Protein AF-A0A4U9XME6-F1 (afdb_monomer)

Organism: NCBI:txid361101

Solvent-accessible surface area (backbone atoms only — not comparable to full-atom values): 7285 Å² total; per-residue (Å²): 140,58,74,45,78,46,45,50,71,63,50,60,75,78,46,53,74,68,56,50,51,52,58,42,57,66,44,76,58,77,78,88,84,62,99,66,80,40,69,71,34,50,37,50,56,73,39,44,68,61,28,41,77,65,68,54,26,52,41,35,41,30,24,32,67,85,79,65,43,65,77,47,69,53,71,52,58,87,71,81,82,84,74,55,68,67,66,55,66,74,46,51,73,69,55,50,56,57,50,56,73,82,38,84,85,80,92,73,73,91,78,92,75,91,132

Nearest PDB structures (foldseek):
  7ak9-assembly1_B  TM=7.201E-01  e=6.207E-03  Salmonella enterica subsp. enterica serovar Typhimurium
  7ak9-assembly1_A  TM=7.191E-01  e=1.569E-02  Salmonella enterica subsp. enterica serovar Typhimurium
  7ak8-assembly1_B  TM=6.734E-01  e=1.677E-02  Salmonella enterica subsp. enterica serovar Typhimurium
  3igr-assembly1_A  TM=3.468E-01  e=3.713E-02  Aliivibrio fischeri ES114
  3juw-assembly2_C-2  TM=4.960E-01  e=1.164E+00  Bordetella pertussis

pLDDT: mean 85.61, std 16.53, range [28.89, 98.44]

Sequence (115 aa):
MNYRTISLDEIMKYLEKEEIQQLLKSFKGFNDGTSTPHDVEVFLHQKAVEFERSAIASTYLVFSTDSRELVGFFSLANRPLYFSKQNYQTLTKSQRKKISRSGRTLKGSGSFFNE

Mean predicted aligned error: 8.46 Å

Foldseek 3Di:
DDKDKDWLVRVPVPDDPVVLLVQLQQDADDDPPDPDGDVQSVCSNPPQVVCCVVLQWIKMFMADPVVRHGHDIDIGGPDADDDDPVRLVVDDPVRVVVNVVRHPDDPDDDDDDDD

Secondary structure (DSSP, 8-state):
--EEEEEHHHHHTTS-HHHHHHHHHH------SSSSPPHHHHHHHHTHHHHHHTTS-EEEEEEETTT--EEEEEEE--------HHHHHHS-HHHHHHHHHHS---SSSS-----

Radius of gyration: 19.48 Å; Cα contacts (8 Å, |Δi|>4): 112; chains: 1; bounding box: 45×30×52 Å

Structure (mmCIF, N/CA/C/O backbone):
data_AF-A0A4U9XME6-F1
#
_entry.id   AF-A0A4U9XME6-F1
#
loop_
_atom_site.group_PDB
_atom_site.id
_atom_site.type_symbol
_atom_site.label_atom_id
_atom_site.label_alt_id
_atom_site.label_comp_id
_atom_site.label_asym_id
_atom_site.label_entity_id
_atom_site.label_seq_id
_atom_site.pdbx_PDB_ins_code
_atom_site.Cartn_x
_atom_site.Cartn_y
_atom_site.Cartn_z
_atom_site.occupancy
_atom_site.B_iso_or_equiv
_atom_site.auth_seq_id
_atom_site.auth_comp_id
_atom_site.auth_asym_id
_atom_site.auth_atom_id
_atom_site.pdbx_PDB_model_num
ATOM 1 N N . MET A 1 1 ? 0.952 -15.170 16.243 1.00 72.25 1 MET A N 1
ATOM 2 C CA . MET A 1 1 ? 0.348 -13.942 15.697 1.00 72.25 1 MET A CA 1
ATOM 3 C C . MET A 1 1 ? -0.160 -14.268 14.316 1.00 72.25 1 MET A C 1
ATOM 5 O O . MET A 1 1 ? 0.641 -14.626 13.458 1.00 72.25 1 MET A O 1
ATOM 9 N N . ASN A 1 2 ? -1.477 -14.243 14.153 1.00 92.50 2 ASN A N 1
ATOM 10 C CA . ASN A 1 2 ? -2.129 -14.519 12.883 1.00 92.50 2 ASN A CA 1
ATOM 11 C C . ASN A 1 2 ? -2.534 -13.194 12.232 1.00 92.50 2 ASN A C 1
ATOM 13 O O . ASN A 1 2 ? -2.952 -12.251 12.906 1.00 92.50 2 ASN A O 1
ATOM 17 N N . TYR A 1 3 ? -2.382 -13.127 10.914 1.00 96.25 3 TYR A N 1
ATOM 18 C CA . TYR A 1 3 ? -2.656 -11.924 10.141 1.00 96.25 3 TYR A CA 1
ATOM 19 C C . TYR A 1 3 ? -3.627 -12.237 9.013 1.00 96.25 3 TYR A C 1
ATOM 21 O O . TYR A 1 3 ? -3.560 -13.303 8.400 1.00 96.25 3 TYR A O 1
ATOM 29 N N . ARG A 1 4 ? -4.513 -11.285 8.726 1.00 96.94 4 ARG A N 1
ATOM 30 C CA . ARG A 1 4 ? -5.420 -11.326 7.584 1.00 96.94 4 ARG A CA 1
ATOM 31 C C . ARG A 1 4 ? -5.141 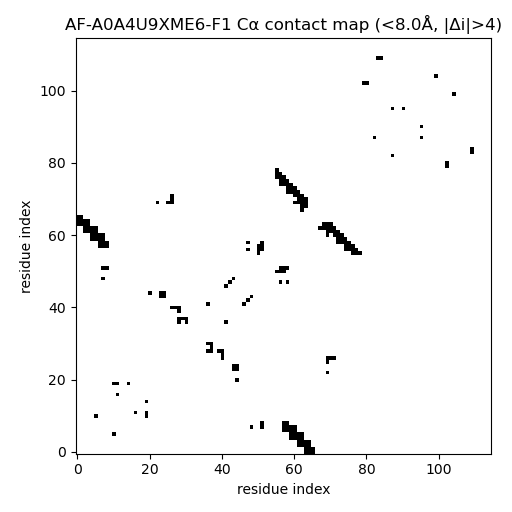-10.142 6.675 1.00 96.94 4 ARG A C 1
ATOM 33 O O . ARG A 1 4 ? -5.120 -9.002 7.126 1.00 96.94 4 ARG A O 1
ATOM 40 N N . THR A 1 5 ? -4.975 -10.418 5.391 1.00 97.94 5 THR A N 1
ATOM 41 C CA . THR A 1 5 ? -4.818 -9.389 4.365 1.00 97.94 5 THR A CA 1
ATOM 42 C C . THR A 1 5 ? -6.140 -9.174 3.641 1.00 97.94 5 THR A C 1
ATOM 44 O O . THR A 1 5 ? -6.813 -10.144 3.299 1.00 97.94 5 THR A O 1
ATOM 47 N N . ILE A 1 6 ? -6.510 -7.914 3.422 1.00 97.62 6 ILE A N 1
ATOM 48 C CA . ILE A 1 6 ? -7.720 -7.507 2.696 1.00 97.62 6 ILE A CA 1
ATOM 49 C C . ILE A 1 6 ? -7.318 -6.402 1.715 1.00 97.62 6 ILE A C 1
ATOM 51 O O . ILE A 1 6 ? -6.537 -5.521 2.077 1.00 97.62 6 ILE A O 1
ATOM 55 N N . SER A 1 7 ? -7.796 -6.447 0.469 1.00 97.75 7 SER A N 1
ATOM 56 C CA . SER A 1 7 ? -7.521 -5.363 -0.481 1.00 97.75 7 SER A CA 1
ATOM 57 C C . SER A 1 7 ? -8.313 -4.107 -0.115 1.00 97.75 7 SER A C 1
ATOM 59 O O . SER A 1 7 ? -9.428 -4.180 0.404 1.00 97.75 7 SER A O 1
ATOM 61 N N . LEU A 1 8 ? -7.749 -2.935 -0.403 1.00 97.94 8 LEU A N 1
ATOM 62 C CA . LEU A 1 8 ? -8.446 -1.669 -0.203 1.00 97.94 8 LEU A CA 1
ATOM 63 C C . LEU A 1 8 ? -9.701 -1.591 -1.086 1.00 97.94 8 LEU A C 1
ATOM 65 O O . LEU A 1 8 ? -10.728 -1.109 -0.621 1.00 97.94 8 LEU A O 1
ATOM 69 N N . ASP A 1 9 ? -9.651 -2.147 -2.300 1.00 97.00 9 ASP A N 1
ATOM 70 C CA . ASP A 1 9 ? -10.820 -2.288 -3.179 1.00 97.00 9 ASP A CA 1
ATOM 71 C C . ASP A 1 9 ? -11.966 -3.081 -2.524 1.00 97.00 9 ASP A C 1
ATOM 73 O O . ASP A 1 9 ? -13.126 -2.693 -2.631 1.00 97.00 9 ASP A O 1
ATOM 77 N N . GLU A 1 10 ? -11.669 -4.171 -1.806 1.00 97.06 10 GLU A N 1
ATOM 78 C CA . GLU A 1 10 ? -12.696 -4.934 -1.089 1.00 97.06 10 GLU A CA 1
ATOM 79 C C . GLU A 1 10 ? -13.310 -4.107 0.044 1.00 97.06 10 GLU A C 1
ATOM 81 O O . GLU A 1 10 ? -14.529 -4.046 0.165 1.00 97.06 10 GLU A O 1
ATOM 86 N N . ILE A 1 11 ? -12.487 -3.404 0.824 1.00 96.75 11 ILE A N 1
ATOM 87 C CA . ILE A 1 11 ? -12.953 -2.533 1.914 1.00 96.75 11 ILE A CA 1
ATOM 88 C C . ILE A 1 11 ? -13.849 -1.411 1.378 1.00 96.75 11 ILE A C 1
ATOM 90 O O . ILE A 1 11 ? -14.892 -1.116 1.959 1.00 96.75 11 ILE A O 1
ATOM 94 N N . MET A 1 12 ? -13.479 -0.826 0.239 1.00 96.12 12 MET A N 1
ATOM 95 C CA . MET A 1 12 ? -14.225 0.252 -0.411 1.00 96.12 12 MET A CA 1
ATOM 96 C C . MET A 1 12 ? -15.617 -0.154 -0.911 1.00 96.12 12 MET A C 1
ATOM 98 O O . MET A 1 12 ? -16.421 0.725 -1.207 1.00 96.12 12 MET A O 1
ATOM 102 N N . LYS A 1 13 ? -15.915 -1.455 -1.015 1.00 96.62 13 LYS A N 1
ATOM 103 C CA . LYS A 1 13 ? -17.254 -1.952 -1.382 1.00 96.62 13 LYS A CA 1
ATOM 104 C C . LYS A 1 13 ? -18.224 -1.977 -0.205 1.00 96.62 13 LYS A C 1
ATOM 106 O O . LYS A 1 13 ? -19.427 -2.034 -0.437 1.00 96.62 13 LYS A O 1
ATOM 111 N N . TYR A 1 14 ? -17.711 -1.977 1.026 1.00 95.88 14 TYR A N 1
ATOM 112 C CA . TYR A 1 14 ? -18.513 -2.171 2.237 1.00 95.88 14 TYR A CA 1
ATOM 113 C C . TYR A 1 14 ? -18.507 -0.974 3.189 1.00 95.88 14 TYR A C 1
ATOM 115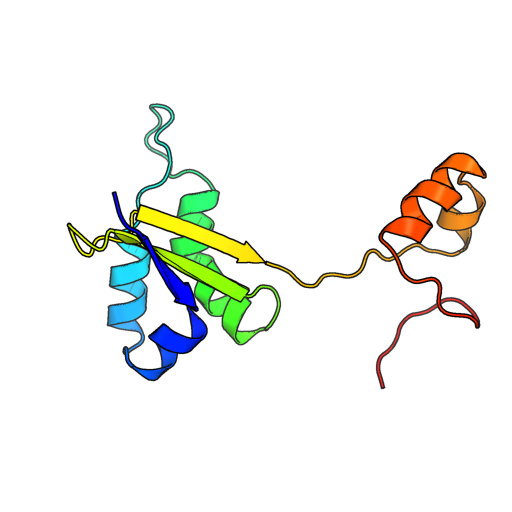 O O . TYR A 1 14 ? -19.382 -0.911 4.047 1.00 95.88 14 TYR A O 1
ATOM 123 N N . LEU A 1 15 ? -17.534 -0.067 3.069 1.00 96.06 15 LEU A N 1
ATOM 124 C CA . LEU A 1 15 ? -17.395 1.105 3.935 1.00 96.06 15 LEU A CA 1
ATOM 125 C C . LEU A 1 15 ? -17.603 2.409 3.167 1.00 96.06 15 LEU A C 1
ATOM 127 O O . LEU A 1 15 ? -17.195 2.536 2.009 1.00 96.06 15 LEU A O 1
ATOM 131 N N . GLU A 1 16 ? -18.150 3.405 3.857 1.00 95.31 16 GLU A N 1
ATOM 132 C CA . GLU A 1 16 ? -18.268 4.763 3.338 1.00 95.31 16 GLU A CA 1
ATOM 133 C C . GLU A 1 16 ? -16.929 5.512 3.394 1.00 95.31 16 GLU A C 1
ATOM 135 O O . GLU A 1 16 ? -15.970 5.134 4.077 1.00 95.31 16 GLU A O 1
ATOM 140 N N . LYS A 1 17 ? -16.845 6.623 2.656 1.00 93.56 17 LYS A N 1
ATOM 141 C CA . LYS A 1 17 ? -15.605 7.398 2.493 1.00 93.56 17 LYS A CA 1
ATOM 142 C C . LYS A 1 17 ? -14.992 7.822 3.831 1.00 93.56 17 LYS A C 1
ATOM 144 O O . LYS A 1 17 ? -13.772 7.744 3.997 1.00 93.56 17 LYS A O 1
ATOM 149 N N . GLU A 1 18 ? -15.811 8.294 4.762 1.00 96.12 18 GLU A N 1
ATOM 150 C CA . GLU A 1 18 ? -15.379 8.767 6.076 1.00 96.12 18 GLU A CA 1
ATOM 151 C C . GLU A 1 18 ? -14.811 7.623 6.927 1.00 96.12 18 GLU A C 1
ATOM 153 O O . GLU A 1 18 ? -13.767 7.796 7.557 1.00 96.12 18 GLU A O 1
ATOM 158 N N . GLU A 1 19 ? -15.436 6.445 6.886 1.00 97.06 19 GLU A N 1
ATOM 159 C CA . GLU A 1 19 ? -14.991 5.247 7.610 1.00 97.06 19 GLU A CA 1
ATOM 160 C C . GLU A 1 19 ? -13.661 4.728 7.059 1.00 97.06 19 GLU A C 1
ATOM 162 O O . GLU A 1 19 ? -12.736 4.446 7.821 1.00 97.06 19 GLU A O 1
ATOM 167 N N . ILE A 1 20 ? -13.516 4.689 5.729 1.00 97.25 20 ILE A N 1
ATOM 168 C CA . ILE A 1 20 ? -12.251 4.331 5.072 1.00 97.25 20 ILE A CA 1
ATOM 169 C C . ILE A 1 20 ? -11.148 5.295 5.511 1.00 97.25 20 ILE A C 1
ATOM 171 O O . ILE A 1 20 ? -10.044 4.875 5.845 1.00 97.25 20 ILE A O 1
ATOM 175 N N . GLN A 1 21 ? -11.428 6.597 5.534 1.00 97.19 21 GLN A N 1
ATOM 176 C CA . GLN A 1 21 ? -10.446 7.597 5.949 1.00 97.19 21 GLN A CA 1
ATOM 177 C C . GLN A 1 21 ? -10.035 7.445 7.415 1.00 97.19 21 GLN A C 1
ATOM 179 O O . GLN A 1 21 ? -8.853 7.584 7.730 1.00 97.19 21 GLN A O 1
ATOM 184 N N . GLN A 1 22 ? -10.977 7.145 8.308 1.00 97.19 22 GLN A N 1
ATOM 185 C CA . GLN A 1 22 ? -10.671 6.865 9.711 1.00 97.19 22 GLN A CA 1
ATOM 186 C C . GLN A 1 22 ? -9.820 5.601 9.859 1.00 97.19 22 GLN A C 1
ATOM 188 O O . GLN A 1 22 ? -8.809 5.634 10.559 1.00 97.19 22 GLN A O 1
ATOM 193 N N . LEU A 1 23 ? -10.174 4.531 9.144 1.00 97.62 23 LEU A N 1
ATOM 194 C CA . LEU A 1 23 ? -9.419 3.282 9.119 1.00 97.62 23 LEU A CA 1
ATOM 195 C C . LEU A 1 23 ? -7.980 3.494 8.633 1.00 97.62 23 LEU A C 1
ATOM 197 O O . LEU A 1 23 ? -7.036 3.062 9.282 1.00 97.62 23 LEU A O 1
ATOM 201 N N . LEU A 1 24 ? -7.782 4.188 7.512 1.00 97.69 24 LEU A N 1
ATOM 202 C CA . LEU A 1 24 ? -6.435 4.426 6.985 1.00 97.69 24 LEU A CA 1
ATOM 203 C C . LEU A 1 24 ? -5.600 5.295 7.934 1.00 97.69 24 LEU A C 1
ATOM 205 O O . LEU A 1 24 ? -4.410 5.039 8.104 1.00 97.69 24 LEU A O 1
ATOM 209 N N . LYS A 1 25 ? -6.221 6.278 8.601 1.00 96.69 25 LYS A N 1
ATOM 210 C CA . LYS A 1 25 ? -5.562 7.138 9.599 1.00 96.69 25 LYS A CA 1
ATOM 211 C C . LYS A 1 25 ? -5.232 6.432 10.914 1.00 96.69 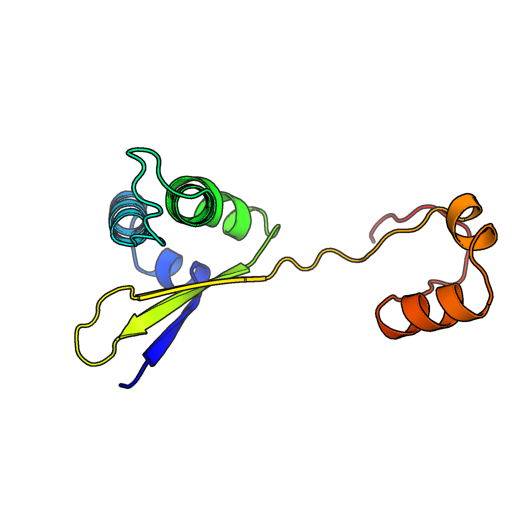25 LYS A C 1
ATOM 213 O O . LYS A 1 25 ? -4.412 6.956 11.674 1.00 96.69 25 LYS A O 1
ATOM 218 N N . SER A 1 26 ? -5.839 5.273 11.189 1.00 96.00 26 SER A N 1
ATOM 219 C CA . SER A 1 26 ? -5.524 4.472 12.377 1.00 96.00 26 SER A CA 1
ATOM 220 C C . SER A 1 26 ? -4.146 3.819 12.279 1.00 96.00 26 SER A C 1
ATOM 222 O O . SER A 1 26 ? -3.549 3.498 13.303 1.00 96.00 26 SER A O 1
ATOM 224 N N . PHE A 1 27 ? -3.625 3.630 11.064 1.00 95.56 27 PHE A N 1
ATOM 225 C CA . PHE A 1 27 ? -2.273 3.132 10.864 1.00 95.56 27 PHE A CA 1
ATOM 226 C C . PHE A 1 27 ? -1.242 4.174 11.295 1.00 95.56 27 PHE A C 1
ATOM 228 O O . PHE A 1 27 ? -1.291 5.328 10.851 1.00 95.56 27 PHE A O 1
ATOM 235 N N . LYS A 1 28 ? -0.279 3.726 12.103 1.00 91.94 28 LYS A N 1
ATOM 236 C CA . LYS A 1 28 ? 0.911 4.482 12.490 1.00 91.94 28 LYS A CA 1
ATOM 237 C C . LYS A 1 28 ? 2.156 3.793 11.967 1.00 91.94 28 LYS A C 1
ATOM 239 O O . LYS A 1 28 ? 2.373 2.609 12.215 1.00 91.94 28 LYS A O 1
ATOM 244 N N . GLY A 1 29 ? 2.933 4.547 11.197 1.00 86.31 29 GLY A N 1
ATOM 245 C CA . GLY A 1 29 ? 4.190 4.087 10.640 1.00 86.31 29 GLY A CA 1
ATOM 246 C C . GLY A 1 29 ? 5.296 4.036 11.689 1.00 86.31 29 GLY A C 1
ATOM 247 O O . GLY A 1 29 ? 5.092 4.262 12.882 1.00 86.31 29 GLY A O 1
ATOM 248 N N . PHE A 1 30 ? 6.504 3.752 11.214 1.00 85.38 30 PHE A N 1
ATOM 249 C CA . PHE A 1 30 ? 7.701 3.875 12.032 1.00 85.38 30 PHE A CA 1
ATOM 250 C C . PHE A 1 30 ? 7.883 5.331 12.487 1.00 85.38 30 PHE A C 1
ATOM 252 O O . PHE A 1 30 ? 7.819 6.246 11.666 1.00 85.38 30 PHE A O 1
ATOM 259 N N . ASN A 1 31 ? 8.120 5.525 13.784 1.00 81.50 31 ASN A N 1
ATOM 260 C CA . ASN A 1 31 ? 8.461 6.819 14.362 1.00 81.50 31 ASN A CA 1
ATOM 261 C C . ASN A 1 31 ? 9.984 6.888 14.540 1.00 81.50 31 ASN A C 1
ATOM 263 O O . ASN A 1 31 ? 10.559 6.090 15.278 1.00 81.50 31 ASN A O 1
ATOM 267 N N . ASP A 1 32 ? 10.624 7.832 13.856 1.00 81.75 32 ASP A N 1
ATOM 268 C CA . ASP A 1 32 ? 12.071 8.076 13.892 1.00 81.75 32 ASP A CA 1
ATOM 269 C C . ASP A 1 32 ? 12.495 9.073 14.990 1.00 81.75 32 ASP A C 1
ATOM 271 O O . ASP A 1 32 ? 13.649 9.494 15.046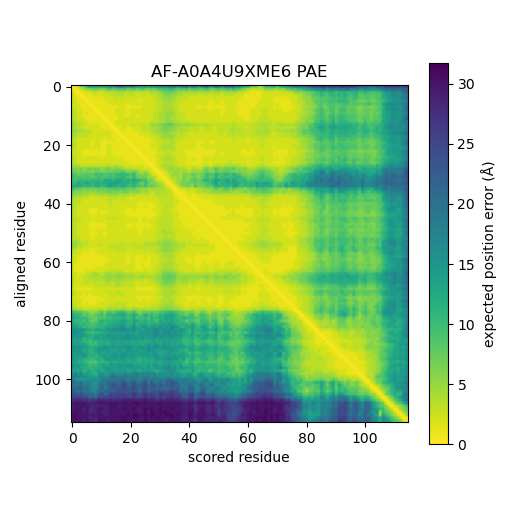 1.00 81.75 32 ASP A O 1
ATOM 275 N N . GLY A 1 33 ? 11.572 9.439 15.883 1.00 82.06 33 GLY A N 1
ATOM 276 C CA . GLY A 1 33 ? 11.762 10.444 16.925 1.00 82.06 33 GLY A CA 1
ATOM 277 C C . GLY A 1 33 ? 11.403 11.864 16.484 1.00 82.06 33 GLY A C 1
ATOM 278 O O . GLY A 1 33 ? 11.563 12.794 17.275 1.00 82.06 33 GLY A O 1
ATOM 279 N N . THR A 1 34 ? 10.915 12.056 15.255 1.00 79.38 34 THR A N 1
ATOM 280 C CA . THR A 1 34 ? 10.447 13.358 14.765 1.00 79.38 34 THR A CA 1
ATOM 281 C C . THR A 1 34 ? 8.937 13.535 14.953 1.00 79.38 34 THR A C 1
ATOM 283 O O . THR A 1 34 ? 8.171 12.579 15.066 1.00 79.38 34 THR A O 1
ATOM 286 N N . SER A 1 35 ? 8.476 14.789 14.965 1.00 81.25 35 SER A N 1
ATOM 287 C CA . SER A 1 35 ? 7.039 15.115 14.985 1.00 81.25 35 SER A CA 1
ATOM 288 C C . SER A 1 35 ? 6.370 14.980 13.608 1.00 81.25 35 SER A C 1
ATOM 290 O O . SER A 1 35 ? 5.186 15.287 13.468 1.00 81.25 35 SER A O 1
ATOM 292 N N . THR A 1 36 ? 7.118 14.579 12.579 1.00 86.44 36 THR A N 1
ATOM 293 C CA . THR A 1 36 ? 6.646 14.480 11.196 1.00 86.44 36 THR A CA 1
ATOM 294 C C . THR A 1 36 ? 6.339 13.028 10.836 1.00 86.44 36 THR A C 1
ATOM 296 O O . THR A 1 36 ? 7.214 12.180 10.989 1.00 86.44 36 THR A O 1
ATOM 299 N N . PRO A 1 37 ? 5.128 12.711 10.337 1.00 87.50 37 PRO A N 1
ATOM 300 C CA . PRO A 1 37 ? 4.818 11.358 9.889 1.00 87.50 37 PRO A CA 1
ATOM 301 C C . PRO A 1 37 ? 5.735 10.921 8.745 1.00 87.50 37 PRO A C 1
ATOM 303 O O . PRO A 1 37 ? 5.986 11.691 7.819 1.00 87.50 37 PRO A O 1
ATOM 306 N N . HIS A 1 38 ? 6.182 9.667 8.779 1.00 92.38 38 HIS A N 1
ATOM 307 C CA . HIS A 1 38 ? 6.977 9.078 7.704 1.00 92.38 38 HIS A CA 1
ATOM 308 C C . HIS A 1 38 ? 6.176 9.030 6.388 1.00 92.38 38 HIS A C 1
ATOM 310 O O . HIS A 1 38 ? 4.973 8.761 6.406 1.00 92.38 38 HIS A O 1
ATOM 316 N N . ASP A 1 39 ? 6.835 9.187 5.235 1.00 93.00 39 ASP A N 1
ATOM 317 C CA . ASP A 1 39 ? 6.184 9.232 3.909 1.00 93.00 39 ASP A CA 1
ATOM 318 C C . ASP A 1 39 ? 5.270 8.028 3.623 1.00 93.00 39 ASP A C 1
ATOM 320 O O . ASP A 1 39 ? 4.266 8.137 2.923 1.00 93.00 39 ASP A O 1
ATOM 324 N N . VAL A 1 40 ? 5.594 6.870 4.198 1.00 94.00 40 VAL A N 1
ATOM 325 C CA . VAL A 1 40 ? 4.786 5.641 4.118 1.00 94.00 40 VAL A CA 1
ATOM 326 C 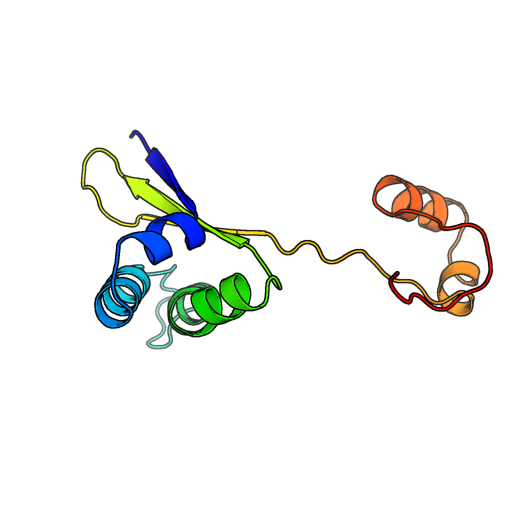C . VAL A 1 40 ? 3.437 5.798 4.839 1.00 94.00 40 VAL A C 1
ATOM 328 O O . VAL A 1 40 ? 2.414 5.364 4.313 1.00 94.00 40 VAL A O 1
ATOM 331 N N . GLU A 1 41 ? 3.408 6.445 6.008 1.00 95.62 41 GLU A N 1
ATOM 332 C CA . GLU A 1 41 ? 2.161 6.783 6.711 1.00 95.62 41 GLU A CA 1
ATOM 333 C C . GLU A 1 41 ? 1.364 7.815 5.904 1.00 95.62 41 GLU A C 1
ATOM 335 O O . GLU A 1 41 ? 0.178 7.614 5.634 1.00 95.62 41 GLU A O 1
ATOM 340 N N . VAL A 1 42 ? 2.039 8.868 5.428 1.00 96.00 42 VAL A N 1
ATOM 341 C CA . VAL A 1 42 ? 1.427 9.919 4.598 1.00 96.00 42 VAL A CA 1
ATOM 342 C C . VAL A 1 42 ? 0.797 9.330 3.333 1.00 96.00 42 VAL A C 1
ATOM 344 O O . VAL A 1 42 ? -0.334 9.679 2.986 1.00 96.00 42 VAL A O 1
ATOM 347 N N . PHE A 1 43 ? 1.485 8.398 2.666 1.00 97.31 43 PHE A N 1
ATOM 348 C CA . PHE A 1 43 ? 0.970 7.692 1.495 1.00 97.31 43 PHE A CA 1
ATOM 349 C C . PHE A 1 43 ? -0.343 6.973 1.806 1.00 97.31 43 PHE A C 1
ATOM 351 O O . PHE A 1 43 ? -1.327 7.158 1.084 1.00 97.31 43 PHE A O 1
ATOM 358 N N . LEU A 1 44 ? -0.382 6.177 2.878 1.00 97.88 44 LEU A N 1
ATOM 359 C CA . LEU A 1 44 ? -1.583 5.424 3.221 1.00 97.88 44 LEU A CA 1
ATOM 360 C C . LEU A 1 44 ? -2.750 6.360 3.558 1.00 97.88 44 LEU A C 1
ATOM 362 O O . LEU A 1 44 ? -3.867 6.141 3.096 1.00 97.88 44 LEU A O 1
ATOM 366 N N . HIS A 1 45 ? -2.484 7.425 4.318 1.00 97.31 45 HIS A N 1
ATOM 367 C CA . H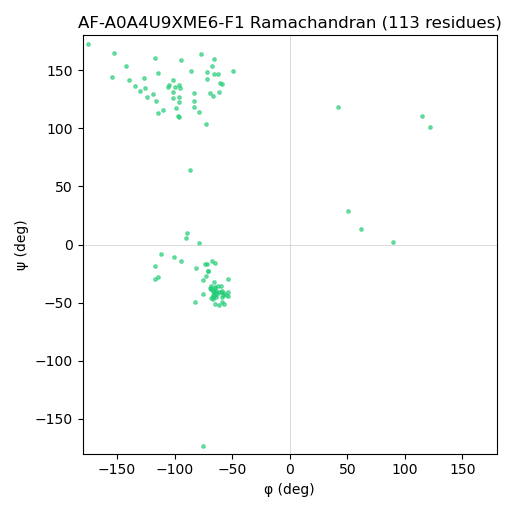IS A 1 45 ? -3.511 8.367 4.768 1.00 97.31 45 HIS A CA 1
ATOM 368 C C . HIS A 1 45 ? -4.091 9.205 3.628 1.00 97.31 45 HIS A C 1
ATOM 370 O O . HIS A 1 45 ? -5.279 9.516 3.641 1.00 97.31 45 HIS A O 1
ATOM 376 N N . GLN A 1 46 ? -3.260 9.604 2.662 1.00 96.75 46 GLN A N 1
ATOM 377 C CA . GLN A 1 46 ? -3.628 10.640 1.691 1.00 96.75 46 GLN A CA 1
ATOM 378 C C . GLN A 1 46 ? -3.738 10.142 0.249 1.00 96.75 46 GLN A C 1
ATOM 380 O O . GLN A 1 46 ? -4.469 10.744 -0.535 1.00 96.75 46 GLN A O 1
ATOM 385 N N . LYS A 1 47 ? -3.003 9.091 -0.133 1.00 97.50 47 LYS A N 1
ATOM 386 C CA . LYS A 1 47 ? -2.813 8.698 -1.541 1.00 97.50 47 LYS A CA 1
ATOM 387 C C . LYS A 1 47 ? -3.367 7.327 -1.892 1.00 97.50 47 LYS A C 1
ATOM 389 O O . LYS A 1 47 ? -3.801 7.147 -3.026 1.00 97.50 47 LYS A O 1
ATOM 394 N N . ALA A 1 48 ? -3.410 6.387 -0.949 1.00 97.62 48 ALA A N 1
ATOM 395 C CA . ALA A 1 48 ? -3.793 5.002 -1.233 1.00 97.62 48 ALA A CA 1
ATOM 396 C C . ALA A 1 48 ? -5.154 4.868 -1.945 1.00 97.62 48 ALA A C 1
ATOM 398 O O . ALA A 1 48 ? -5.253 4.151 -2.936 1.00 97.62 48 ALA A O 1
ATOM 399 N N . VAL A 1 49 ? -6.178 5.611 -1.507 1.00 97.38 49 VAL A N 1
ATOM 400 C CA . VAL A 1 49 ? -7.519 5.573 -2.129 1.00 97.38 49 VAL A CA 1
ATOM 401 C C . VAL A 1 49 ? -7.501 6.107 -3.563 1.00 97.38 49 VAL A C 1
ATOM 403 O O . VAL A 1 49 ? -8.128 5.533 -4.450 1.00 97.38 49 VAL A O 1
ATOM 406 N N . GLU A 1 50 ? -6.794 7.211 -3.808 1.00 96.69 50 GLU A N 1
ATOM 407 C CA . GLU A 1 50 ? -6.667 7.796 -5.148 1.00 96.69 50 GLU A CA 1
ATOM 408 C C . GLU A 1 50 ? -5.914 6.849 -6.091 1.00 96.69 50 GLU A C 1
ATOM 410 O O . GLU A 1 50 ? -6.304 6.678 -7.248 1.00 96.69 50 GLU A O 1
ATOM 415 N N . PHE A 1 51 ? -4.863 6.202 -5.583 1.00 96.50 51 PHE A N 1
ATOM 416 C CA . PHE A 1 51 ? -4.035 5.273 -6.346 1.00 96.50 51 PHE A CA 1
ATOM 417 C C . PHE A 1 51 ? -4.790 3.990 -6.699 1.00 96.50 51 PHE A C 1
ATOM 419 O O . PHE A 1 51 ? -4.647 3.528 -7.831 1.00 96.50 51 PHE A O 1
ATOM 426 N N . GLU A 1 52 ? -5.620 3.475 -5.785 1.00 96.12 52 GLU A N 1
ATOM 427 C CA . GLU A 1 52 ? -6.493 2.323 -6.041 1.00 96.12 52 GLU A CA 1
ATOM 428 C C . GLU A 1 52 ? -7.536 2.667 -7.112 1.00 96.12 52 GLU A C 1
ATOM 430 O O . GLU A 1 52 ? -7.632 1.992 -8.134 1.00 96.12 52 GLU A O 1
ATOM 435 N N . ARG A 1 53 ? -8.253 3.791 -6.944 1.00 94.88 53 ARG A N 1
ATOM 436 C CA . ARG A 1 53 ? -9.277 4.253 -7.903 1.00 94.88 53 ARG A CA 1
ATOM 437 C C . ARG A 1 53 ? -8.720 4.509 -9.297 1.00 94.88 53 ARG A C 1
ATOM 439 O O . ARG A 1 53 ? -9.409 4.281 -10.285 1.00 94.88 53 ARG A O 1
ATOM 446 N N . SER A 1 54 ? -7.489 5.004 -9.371 1.00 94.69 54 SER A N 1
ATOM 447 C CA . SER A 1 54 ? -6.825 5.333 -10.635 1.00 94.69 54 SER A CA 1
ATOM 448 C C . SER A 1 54 ? -6.033 4.157 -11.214 1.00 94.69 54 SER A C 1
ATOM 450 O O . SER A 1 54 ? -5.298 4.350 -12.182 1.00 94.69 54 SER A O 1
ATOM 452 N N . ALA A 1 55 ? -6.120 2.966 -10.607 1.00 91.44 55 ALA A N 1
ATOM 453 C CA . ALA A 1 55 ? -5.354 1.774 -10.975 1.00 91.44 55 ALA A CA 1
ATOM 454 C C . ALA A 1 55 ? -3.832 2.022 -11.105 1.00 91.44 55 ALA A C 1
ATOM 456 O O . ALA A 1 55 ? -3.133 1.355 -11.869 1.00 91.44 55 ALA A O 1
ATOM 457 N N . ILE A 1 56 ? -3.299 2.995 -10.355 1.00 92.88 56 ILE A N 1
ATOM 458 C CA . ILE A 1 56 ? -1.862 3.297 -10.315 1.00 92.88 56 ILE A CA 1
ATOM 459 C C . ILE A 1 56 ? -1.145 2.229 -9.487 1.00 92.88 56 ILE A C 1
ATOM 461 O O . ILE A 1 56 ? -0.062 1.769 -9.863 1.00 92.88 56 ILE A O 1
ATOM 465 N N . ALA A 1 57 ? -1.748 1.849 -8.361 1.00 96.25 57 ALA A N 1
ATOM 466 C CA . ALA A 1 57 ? -1.272 0.795 -7.485 1.00 96.25 57 ALA A CA 1
ATOM 467 C C . ALA A 1 57 ? -2.436 0.197 -6.695 1.00 96.25 57 ALA A C 1
ATOM 469 O O . ALA A 1 57 ? -3.323 0.933 -6.267 1.00 96.25 57 ALA A O 1
ATOM 470 N N . SER A 1 58 ? -2.382 -1.112 -6.460 1.00 97.19 58 SER A N 1
ATOM 471 C CA . SER A 1 58 ? -3.330 -1.804 -5.589 1.00 97.19 58 SER A CA 1
ATOM 472 C C . SER A 1 58 ? -2.759 -1.961 -4.192 1.00 97.19 58 SER A C 1
ATOM 474 O O . SER A 1 58 ? -1.651 -2.472 -4.014 1.00 97.19 58 SER A O 1
ATOM 476 N N . THR A 1 59 ? -3.519 -1.522 -3.201 1.00 98.25 59 THR A N 1
ATOM 477 C CA . THR A 1 59 ? -3.140 -1.469 -1.795 1.00 98.25 59 THR A CA 1
ATOM 478 C C . THR A 1 59 ? -3.840 -2.574 -1.017 1.00 98.25 59 THR A C 1
ATOM 480 O O . THR A 1 59 ? -5.035 -2.814 -1.163 1.00 98.25 59 THR A O 1
ATOM 483 N N . TYR A 1 60 ? -3.084 -3.246 -0.158 1.00 98.44 60 TYR A N 1
ATOM 484 C CA . TYR A 1 60 ? -3.541 -4.345 0.678 1.00 98.44 60 TYR A CA 1
ATOM 485 C C . TYR A 1 60 ? -3.249 -4.015 2.135 1.00 98.44 60 TYR A C 1
ATOM 487 O O . TYR A 1 60 ? -2.114 -3.697 2.491 1.00 98.44 60 TYR A O 1
ATOM 495 N N . LEU A 1 61 ? -4.278 -4.094 2.971 1.00 98.12 61 LEU A N 1
ATOM 496 C CA . LEU A 1 61 ? -4.215 -3.818 4.399 1.00 98.12 61 LEU A CA 1
ATOM 497 C C . LEU A 1 61 ? -4.038 -5.127 5.171 1.00 98.12 61 LEU A C 1
ATOM 499 O O . LEU A 1 61 ? -4.677 -6.132 4.859 1.00 98.12 61 LEU A O 1
ATOM 503 N N . VAL A 1 62 ? -3.165 -5.118 6.175 1.00 97.69 62 VAL A N 1
ATOM 504 C CA . VAL A 1 62 ? -2.834 -6.274 7.011 1.00 97.69 62 VAL A CA 1
ATOM 505 C C . VAL A 1 62 ? -3.388 -6.046 8.409 1.00 97.69 62 VAL A C 1
ATOM 507 O O . VAL A 1 62 ? -2.955 -5.144 9.124 1.00 97.69 62 VAL A O 1
ATOM 510 N N . PHE A 1 63 ? -4.327 -6.896 8.803 1.00 97.19 63 PHE A N 1
ATOM 511 C CA . PHE A 1 63 ? -4.979 -6.861 10.102 1.00 97.19 63 PHE A CA 1
ATOM 512 C C . PHE A 1 63 ? -4.465 -7.978 11.001 1.00 97.19 63 PHE A C 1
ATOM 514 O O . PHE A 1 63 ? -4.334 -9.124 10.565 1.00 97.19 63 PHE A O 1
AT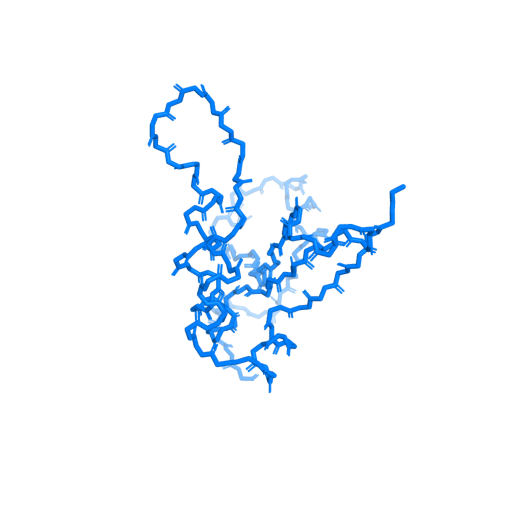OM 521 N N . SER A 1 64 ? -4.224 -7.664 12.270 1.00 96.56 64 SER A N 1
ATOM 522 C CA . SER A 1 64 ? -4.069 -8.679 13.313 1.00 96.56 64 SER A CA 1
ATOM 523 C C . SER A 1 64 ? -5.403 -9.392 13.505 1.00 96.56 64 SER A C 1
ATOM 525 O O . SER A 1 64 ? -6.423 -8.740 13.712 1.00 96.56 64 SER A O 1
ATOM 527 N N . THR A 1 65 ? -5.439 -10.723 13.454 1.00 94.38 65 THR A N 1
ATOM 528 C CA . THR A 1 65 ? -6.692 -11.445 13.747 1.00 94.38 65 THR A CA 1
ATOM 529 C C . THR A 1 65 ? -7.053 -11.393 15.226 1.00 94.38 65 THR A C 1
ATOM 531 O O . THR A 1 65 ? -8.221 -11.552 15.573 1.00 94.38 65 THR A O 1
ATOM 534 N N . ASP A 1 66 ? -6.054 -11.164 16.079 1.00 94.06 66 ASP A N 1
ATOM 535 C CA . ASP A 1 66 ? -6.188 -11.202 17.530 1.00 94.06 66 ASP A CA 1
ATOM 536 C C . ASP A 1 66 ? -6.755 -9.867 18.043 1.00 94.06 66 ASP A C 1
ATOM 538 O O . ASP A 1 66 ? -7.759 -9.856 18.753 1.00 94.06 66 ASP A O 1
ATOM 542 N N . SER A 1 67 ? -6.171 -8.736 17.620 1.00 93.62 67 SER A N 1
ATOM 543 C CA . SER A 1 67 ? -6.620 -7.389 18.019 1.00 93.62 67 SER A CA 1
ATOM 544 C C . SER A 1 67 ? -7.592 -6.733 17.036 1.00 93.62 67 SER A C 1
ATOM 546 O O . SER A 1 67 ? -8.249 -5.759 17.391 1.00 93.62 67 SER A O 1
ATOM 548 N N . ARG A 1 68 ? -7.722 -7.265 15.810 1.00 91.56 68 ARG A N 1
ATOM 549 C CA . ARG A 1 68 ? -8.481 -6.667 14.688 1.00 91.56 68 ARG A CA 1
ATOM 550 C C . ARG A 1 68 ? -7.952 -5.305 14.232 1.00 91.56 68 ARG A C 1
ATOM 552 O O . ARG A 1 68 ? -8.615 -4.615 13.464 1.00 91.56 68 ARG A O 1
ATOM 559 N N . GLU A 1 69 ? -6.755 -4.932 14.667 1.00 94.62 69 GLU A N 1
ATOM 560 C CA . GLU A 1 69 ? -6.129 -3.661 14.316 1.00 94.62 69 GLU A CA 1
ATOM 561 C C . GLU A 1 69 ? -5.375 -3.753 12.991 1.00 94.62 69 GLU A C 1
ATOM 563 O O . GLU A 1 69 ? -4.825 -4.800 12.633 1.00 94.62 69 GLU A O 1
ATOM 568 N N . LEU A 1 70 ? -5.321 -2.624 12.285 1.00 96.62 70 LEU A N 1
ATOM 569 C CA . LEU A 1 70 ? -4.491 -2.435 11.103 1.00 96.62 70 LEU A CA 1
ATOM 570 C C . LEU A 1 70 ? -3.019 -2.317 11.522 1.00 96.62 70 LEU A C 1
ATOM 572 O O . LEU A 1 70 ? -2.589 -1.277 12.014 1.00 96.62 70 LEU A O 1
ATOM 576 N N . VAL A 1 71 ? -2.249 -3.384 11.312 1.00 95.56 71 VAL A N 1
ATOM 577 C CA . VAL A 1 71 ? -0.842 -3.486 11.745 1.00 95.56 71 VAL A CA 1
ATOM 578 C C . VAL A 1 71 ? 0.160 -3.235 10.620 1.00 95.56 71 VAL A C 1
ATOM 580 O O . VAL A 1 71 ? 1.356 -3.102 10.866 1.00 95.56 71 VAL A O 1
ATOM 583 N N . GLY A 1 72 ? -0.300 -3.178 9.371 1.00 95.88 72 GLY A N 1
ATOM 584 C CA . GLY A 1 72 ? 0.571 -2.968 8.224 1.00 95.88 72 GLY A CA 1
ATOM 585 C C . GLY A 1 72 ? -0.190 -2.836 6.918 1.00 95.88 72 GLY A C 1
ATOM 586 O O . GLY A 1 72 ? -1.393 -3.071 6.847 1.00 95.88 72 GLY A O 1
ATOM 587 N N . PHE A 1 73 ? 0.531 -2.487 5.860 1.00 97.81 73 PHE A N 1
ATOM 588 C CA . PHE A 1 73 ? 0.009 -2.501 4.503 1.00 97.81 73 PHE A CA 1
ATOM 589 C C . PHE A 1 73 ? 1.144 -2.716 3.503 1.00 97.81 73 PHE A C 1
ATOM 591 O O . PHE A 1 73 ? 2.320 -2.530 3.821 1.00 97.81 73 PHE A O 1
ATOM 598 N N . PHE A 1 74 ? 0.788 -3.068 2.275 1.00 97.38 74 PHE A N 1
ATOM 599 C CA . PHE A 1 74 ? 1.685 -2.978 1.129 1.00 97.38 74 PHE A CA 1
ATOM 600 C C . PHE A 1 74 ? 0.900 -2.522 -0.098 1.00 97.38 74 PHE A C 1
ATOM 602 O O . PHE A 1 74 ? -0.310 -2.723 -0.184 1.00 97.38 74 PHE A O 1
ATOM 609 N N . SER A 1 75 ? 1.584 -1.887 -1.047 1.00 97.44 75 SER A N 1
ATOM 610 C CA . SER A 1 75 ? 0.975 -1.414 -2.289 1.00 97.44 75 SER A CA 1
ATOM 611 C C . SER A 1 75 ? 1.800 -1.879 -3.483 1.00 97.44 75 SER A C 1
ATOM 613 O O . SER A 1 75 ? 3.028 -1.771 -3.480 1.00 97.44 75 SER A O 1
ATOM 615 N N . LEU A 1 76 ? 1.130 -2.442 -4.486 1.00 95.56 76 LEU A N 1
ATOM 616 C CA . LEU A 1 76 ? 1.738 -3.015 -5.681 1.00 95.56 76 LEU A CA 1
ATOM 617 C C . LEU A 1 76 ? 1.330 -2.191 -6.899 1.00 95.56 76 LEU A C 1
ATOM 619 O O . LEU A 1 76 ? 0.168 -2.186 -7.301 1.00 95.56 76 LEU A O 1
ATOM 623 N N . ALA A 1 77 ? 2.300 -1.514 -7.508 1.00 92.38 77 ALA A N 1
ATOM 624 C CA . ALA A 1 77 ? 2.108 -0.778 -8.751 1.00 92.38 77 ALA A CA 1
ATOM 625 C C . ALA A 1 77 ? 2.526 -1.637 -9.947 1.00 92.38 77 ALA A C 1
ATOM 627 O O . ALA A 1 77 ? 3.683 -2.051 -10.049 1.00 92.38 77 ALA A O 1
ATOM 628 N N . ASN A 1 78 ? 1.615 -1.857 -10.895 1.00 78.25 78 ASN A N 1
ATOM 629 C CA . ASN A 1 78 ? 1.931 -2.571 -12.130 1.00 78.25 78 ASN A CA 1
ATOM 630 C C . ASN A 1 78 ? 2.481 -1.599 -13.185 1.00 78.25 78 ASN A C 1
ATOM 632 O O . ASN A 1 78 ? 1.849 -1.336 -14.206 1.00 78.25 78 ASN A O 1
ATOM 636 N N . ARG A 1 79 ? 3.648 -1.001 -12.913 1.00 74.06 79 ARG A N 1
ATOM 637 C CA . ARG A 1 79 ? 4.328 -0.133 -13.882 1.00 74.06 79 ARG A CA 1
ATOM 638 C C . ARG A 1 79 ? 5.395 -0.912 -14.643 1.00 74.06 79 ARG A C 1
ATOM 640 O O . ARG A 1 79 ? 6.416 -1.267 -14.052 1.00 74.06 79 ARG A O 1
ATOM 647 N N . PRO A 1 80 ? 5.201 -1.170 -15.947 1.00 72.50 80 PRO A N 1
ATOM 648 C CA . PRO A 1 80 ? 6.247 -1.775 -16.750 1.00 72.50 80 PRO A CA 1
ATOM 649 C C . PRO A 1 80 ? 7.432 -0.813 -16.875 1.00 72.50 80 PRO A C 1
ATOM 651 O O . PRO A 1 80 ? 7.286 0.410 -16.917 1.00 72.50 80 PRO A O 1
ATOM 654 N N . LEU A 1 81 ? 8.629 -1.387 -16.938 1.00 73.06 81 LEU A N 1
ATOM 655 C CA . LEU A 1 81 ? 9.855 -0.627 -17.117 1.00 73.06 81 LEU A CA 1
ATOM 656 C C . LEU A 1 81 ? 10.018 -0.245 -18.594 1.00 73.06 81 LEU A C 1
ATOM 658 O O . LEU A 1 81 ? 10.220 -1.113 -19.445 1.00 73.06 81 LEU A O 1
ATOM 662 N N . TYR A 1 82 ? 9.957 1.052 -18.889 1.00 70.88 82 TYR A N 1
ATOM 663 C CA . TYR A 1 82 ? 10.105 1.582 -20.242 1.00 70.88 82 TYR A CA 1
ATOM 664 C C . TYR A 1 82 ? 11.547 2.028 -20.522 1.00 70.88 82 TYR A C 1
ATOM 666 O O . TYR A 1 82 ? 12.158 2.732 -19.722 1.00 70.88 82 TYR A O 1
ATOM 674 N N . PHE A 1 83 ? 12.081 1.657 -21.691 1.00 70.75 83 PHE A N 1
ATOM 675 C CA . PHE A 1 83 ? 13.375 2.129 -22.195 1.00 70.75 83 PHE A CA 1
ATOM 676 C C . PHE A 1 83 ? 13.217 2.729 -23.589 1.00 70.75 83 PHE A C 1
ATOM 678 O O . PHE A 1 83 ? 12.610 2.116 -24.469 1.00 70.75 83 PHE A O 1
ATOM 685 N N . SER A 1 84 ? 13.827 3.895 -23.821 1.00 77.88 84 SER A N 1
ATOM 686 C CA . SER A 1 84 ? 14.005 4.400 -25.184 1.00 77.88 84 SER A CA 1
ATOM 687 C C . SER A 1 84 ? 14.982 3.506 -25.952 1.00 77.88 84 SER A C 1
ATOM 689 O O . SER A 1 84 ? 15.867 2.869 -25.371 1.00 77.88 84 SER A O 1
ATOM 691 N N . LYS A 1 85 ? 14.854 3.472 -27.281 1.00 76.94 85 LYS A N 1
ATOM 692 C CA . LYS A 1 85 ? 15.747 2.680 -28.139 1.00 76.94 85 LYS A CA 1
ATOM 693 C C . LYS A 1 85 ? 17.205 3.123 -27.985 1.00 76.94 85 LYS A C 1
ATOM 695 O O . LYS A 1 85 ? 18.089 2.275 -27.911 1.00 76.94 85 LYS A O 1
ATOM 700 N N . GLN A 1 86 ? 17.439 4.430 -27.892 1.00 80.50 86 GLN A N 1
ATOM 701 C CA . GLN A 1 86 ? 18.756 5.031 -27.690 1.00 80.50 86 GLN A CA 1
ATOM 702 C C . GLN A 1 86 ? 19.364 4.561 -26.365 1.00 80.50 86 GLN A C 1
ATOM 704 O O . GLN A 1 86 ? 20.451 3.990 -26.367 1.00 80.50 86 GLN A O 1
ATOM 709 N N . ASN A 1 87 ? 18.625 4.682 -25.257 1.00 79.94 87 ASN A N 1
ATOM 710 C CA . ASN A 1 87 ? 19.107 4.248 -23.944 1.00 79.94 87 ASN A CA 1
ATOM 711 C C . ASN A 1 87 ? 19.298 2.731 -23.880 1.00 79.94 87 ASN A C 1
ATOM 713 O O . ASN A 1 87 ? 20.198 2.250 -23.209 1.00 79.94 87 ASN A O 1
ATOM 717 N N . TYR A 1 88 ? 18.489 1.952 -24.596 1.00 81.62 88 TYR A N 1
ATOM 718 C CA . TYR A 1 88 ? 18.679 0.507 -24.666 1.00 81.62 88 TYR A CA 1
ATOM 719 C C . TYR A 1 88 ? 19.957 0.122 -25.432 1.00 81.62 88 TYR A C 1
ATOM 721 O O . TYR A 1 88 ? 20.649 -0.838 -25.078 1.00 81.62 88 TYR A O 1
ATOM 729 N N . GLN A 1 89 ? 20.298 0.876 -26.481 1.00 82.56 89 GLN A N 1
ATOM 730 C CA . GLN A 1 89 ? 21.494 0.649 -27.291 1.00 82.56 89 GLN A CA 1
ATOM 731 C C . GLN A 1 89 ? 22.792 1.036 -26.572 1.00 82.56 89 GLN A C 1
ATOM 733 O O . GLN A 1 89 ? 23.815 0.405 -26.832 1.00 82.56 89 GLN A O 1
ATOM 738 N N . THR A 1 90 ? 22.764 1.978 -25.628 1.00 88.50 90 THR A N 1
ATOM 739 C CA . THR A 1 90 ? 23.948 2.313 -24.816 1.00 88.50 90 THR A CA 1
ATOM 740 C C . THR A 1 90 ? 24.286 1.245 -23.769 1.00 88.50 90 THR A C 1
ATOM 742 O O . THR A 1 90 ? 25.414 1.190 -23.286 1.00 88.50 90 THR A O 1
ATOM 745 N N . LEU A 1 91 ? 23.351 0.342 -23.447 1.00 85.75 91 LEU A N 1
ATOM 746 C CA . LEU A 1 91 ? 23.585 -0.749 -22.499 1.00 85.75 91 LEU A CA 1
ATOM 747 C C . LEU A 1 91 ? 24.511 -1.831 -23.069 1.00 85.75 91 LEU A C 1
ATOM 749 O O . LEU A 1 91 ? 24.374 -2.260 -24.219 1.00 85.75 91 LEU A O 1
ATOM 753 N N . THR A 1 92 ? 25.376 -2.372 -22.212 1.00 90.88 92 THR A N 1
ATOM 754 C CA . THR A 1 92 ? 26.183 -3.568 -22.496 1.00 90.88 92 THR A CA 1
ATOM 755 C C . THR A 1 92 ? 25.312 -4.818 -22.664 1.00 90.88 92 THR A C 1
ATOM 757 O O . THR A 1 92 ? 24.189 -4.901 -22.157 1.00 90.88 92 THR A O 1
ATOM 760 N N . LYS A 1 93 ? 25.851 -5.861 -23.314 1.00 86.31 93 LYS A N 1
ATOM 761 C CA . LYS A 1 93 ? 25.159 -7.156 -23.481 1.00 86.31 93 LYS A CA 1
ATOM 762 C C . LYS A 1 93 ? 24.691 -7.747 -22.141 1.00 86.31 93 LYS A C 1
ATOM 764 O O . LYS A 1 93 ? 23.566 -8.236 -22.050 1.00 86.31 93 LYS A O 1
ATOM 769 N N . SER A 1 94 ? 25.509 -7.648 -21.093 1.00 89.38 94 SER A N 1
ATOM 770 C CA . SER A 1 94 ? 25.172 -8.137 -19.749 1.00 89.38 94 SER A CA 1
ATOM 771 C C . SER A 1 94 ? 24.031 -7.344 -19.102 1.00 89.38 94 SER A C 1
ATOM 773 O O . SER A 1 94 ? 23.141 -7.941 -18.497 1.00 89.38 94 SER A O 1
ATOM 775 N N . GLN A 1 95 ? 24.007 -6.017 -19.262 1.00 87.00 95 GLN A N 1
ATOM 776 C CA . GLN A 1 95 ? 22.916 -5.168 -18.765 1.00 87.00 95 GLN A CA 1
ATOM 777 C C . GLN A 1 95 ? 21.604 -5.447 -19.505 1.00 87.00 95 GLN A C 1
ATOM 779 O O . GLN A 1 95 ? 20.574 -5.656 -18.865 1.00 87.00 95 GLN A O 1
ATOM 784 N N . ARG A 1 96 ? 21.646 -5.561 -20.841 1.00 84.69 96 ARG A N 1
ATOM 785 C CA . ARG A 1 96 ? 20.473 -5.945 -21.645 1.00 84.69 96 ARG A CA 1
ATOM 786 C C . ARG A 1 96 ? 19.925 -7.310 -21.227 1.00 84.69 96 ARG A C 1
ATOM 788 O O . ARG A 1 96 ? 18.710 -7.469 -21.115 1.00 84.69 96 ARG A O 1
ATOM 795 N N . LYS A 1 97 ? 20.800 -8.281 -20.931 1.00 82.62 97 LYS A N 1
ATOM 796 C CA . LYS A 1 97 ? 20.406 -9.609 -20.430 1.00 82.62 97 LYS A CA 1
ATOM 797 C C . LYS A 1 97 ? 19.741 -9.547 -19.051 1.00 82.62 97 LYS A C 1
ATOM 799 O O . LYS A 1 97 ? 18.805 -10.293 -18.807 1.00 82.62 97 LYS A O 1
ATOM 804 N N . LYS A 1 98 ? 20.185 -8.667 -18.147 1.00 82.00 98 LYS A N 1
ATOM 805 C CA . LYS A 1 98 ? 19.529 -8.480 -16.839 1.00 82.00 98 LYS A CA 1
ATOM 806 C C . LYS A 1 98 ? 18.143 -7.846 -16.984 1.00 82.00 98 LYS A C 1
ATOM 808 O O . LYS A 1 98 ? 17.189 -8.353 -16.412 1.00 82.00 98 LYS A O 1
ATOM 813 N N . ILE A 1 99 ? 18.024 -6.793 -17.791 1.00 78.31 99 ILE A N 1
ATOM 814 C CA . ILE A 1 99 ? 16.762 -6.055 -17.973 1.00 78.31 99 ILE A CA 1
ATOM 815 C C . ILE A 1 99 ? 15.716 -6.897 -18.714 1.00 78.31 99 ILE A C 1
ATOM 817 O O . ILE A 1 99 ? 14.550 -6.891 -18.338 1.00 78.31 99 ILE A O 1
ATOM 821 N N . SER A 1 100 ? 16.123 -7.685 -19.711 1.00 74.69 100 SER A N 1
ATOM 822 C CA . SER A 1 100 ? 15.216 -8.592 -20.438 1.00 74.69 100 SER A CA 1
ATOM 823 C C . SER A 1 100 ? 14.678 -9.761 -19.604 1.00 74.69 100 SER A C 1
ATOM 825 O O . SER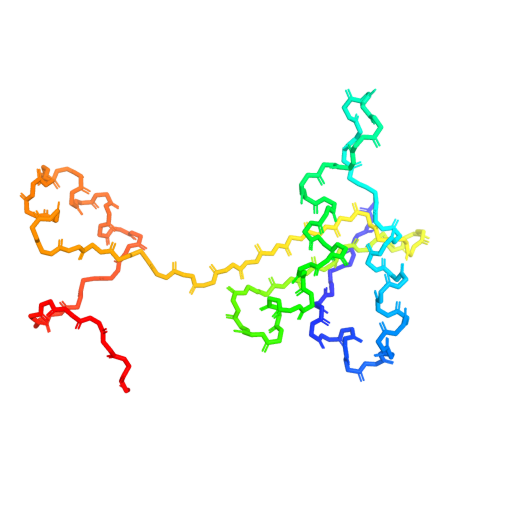 A 1 100 ? 13.713 -10.388 -20.022 1.00 74.69 100 SER A O 1
ATOM 827 N N . ARG A 1 101 ? 15.253 -10.061 -18.428 1.00 71.19 101 ARG A N 1
ATOM 828 C CA . ARG A 1 101 ? 14.699 -11.084 -17.518 1.00 71.19 101 ARG A CA 1
ATOM 829 C C . ARG A 1 101 ? 13.461 -10.603 -16.766 1.00 71.19 101 ARG A C 1
ATOM 831 O O . ARG A 1 101 ? 12.611 -11.425 -16.450 1.00 71.19 101 ARG A O 1
ATOM 838 N N . SER A 1 102 ? 13.377 -9.304 -16.482 1.00 65.06 102 SER A N 1
ATOM 839 C CA . SER A 1 102 ? 12.274 -8.696 -15.720 1.00 65.06 102 SER A CA 1
ATOM 840 C C . SER A 1 102 ? 11.394 -7.772 -16.569 1.00 65.06 102 SER A C 1
ATOM 842 O O . SER A 1 102 ? 10.361 -7.308 -16.100 1.00 65.06 102 SER A O 1
ATOM 844 N N . GLY A 1 103 ? 11.798 -7.488 -17.808 1.00 60.94 103 GLY A N 1
ATOM 845 C CA . GLY A 1 103 ? 11.074 -6.656 -18.766 1.00 60.94 103 GLY A CA 1
ATOM 846 C C . GLY A 1 103 ? 10.646 -7.443 -20.002 1.00 60.94 103 GLY A C 1
ATOM 847 O O . GLY A 1 103 ? 11.208 -8.488 -20.321 1.00 60.94 103 GLY A O 1
ATOM 848 N N . ARG A 1 104 ? 9.656 -6.928 -20.735 1.00 61.06 104 ARG A N 1
ATOM 849 C CA . ARG A 1 104 ? 9.217 -7.494 -22.019 1.00 61.06 104 ARG A CA 1
ATOM 850 C C . ARG A 1 104 ? 9.793 -6.665 -23.165 1.00 61.06 104 ARG A C 1
ATOM 852 O O . ARG A 1 104 ? 9.709 -5.442 -23.149 1.00 61.06 104 ARG A O 1
ATOM 859 N N . THR A 1 105 ? 10.386 -7.321 -24.161 1.00 59.34 105 THR A N 1
ATOM 860 C CA . THR A 1 105 ? 10.804 -6.671 -25.413 1.00 59.34 105 THR A CA 1
ATOM 861 C C . THR A 1 105 ? 9.711 -6.874 -26.452 1.00 59.34 105 THR A C 1
ATOM 863 O O . THR A 1 105 ? 9.511 -7.991 -26.921 1.00 59.34 105 THR A O 1
ATOM 866 N N . LEU A 1 106 ? 8.996 -5.808 -26.804 1.00 56.06 106 LEU A N 1
ATOM 867 C CA . LEU A 1 106 ? 8.002 -5.845 -27.875 1.00 56.06 106 LEU A CA 1
ATOM 868 C C . LEU A 1 106 ? 8.715 -5.654 -29.226 1.00 56.06 106 LEU A C 1
ATOM 870 O O . LEU A 1 106 ? 9.571 -4.778 -29.369 1.00 56.06 106 LEU A O 1
ATOM 874 N N . LYS A 1 107 ? 8.433 -6.530 -30.200 1.00 47.84 107 LYS A N 1
ATOM 875 C CA . LYS A 1 107 ? 9.024 -6.477 -31.546 1.00 47.84 107 LYS A CA 1
ATOM 876 C C . LYS A 1 107 ? 8.245 -5.483 -32.407 1.00 47.84 107 LYS A C 1
ATOM 878 O O . LYS A 1 107 ? 7.082 -5.717 -32.695 1.00 47.84 107 LYS A O 1
ATOM 883 N N . GLY A 1 108 ? 8.935 -4.442 -32.865 1.00 48.31 108 GLY A N 1
ATOM 884 C CA . GLY A 1 108 ? 8.396 -3.433 -33.777 1.00 48.31 108 GLY A CA 1
ATOM 885 C C . GLY A 1 108 ? 8.498 -2.052 -33.151 1.00 48.31 108 GLY A C 1
ATOM 886 O O . GLY A 1 108 ? 7.712 -1.740 -32.279 1.00 48.31 108 GLY A O 1
ATOM 887 N N . SER A 1 109 ? 9.508 -1.286 -33.577 1.00 40.00 109 SER A N 1
ATOM 888 C CA . SER A 1 109 ? 9.583 0.189 -33.541 1.00 40.00 109 SER A CA 1
ATOM 889 C C . SER A 1 109 ? 9.085 0.921 -32.282 1.00 40.00 109 SER A C 1
ATOM 891 O O . SER A 1 109 ? 7.913 0.920 -31.946 1.00 40.00 109 SER A O 1
ATOM 893 N N . GLY A 1 110 ? 10.007 1.632 -31.624 1.00 47.50 110 GLY A N 1
ATOM 894 C CA . GLY A 1 110 ? 9.744 2.383 -30.398 1.00 47.50 110 GLY A CA 1
ATOM 895 C C . GLY A 1 110 ? 8.519 3.299 -30.456 1.00 47.50 110 GLY A C 1
ATOM 896 O O . GLY A 1 110 ? 8.226 3.873 -31.503 1.00 47.50 110 GLY A O 1
ATOM 897 N N . SER A 1 111 ? 7.917 3.451 -29.272 1.00 35.94 111 SER A N 1
ATOM 898 C CA . SER A 1 111 ? 6.705 4.193 -28.876 1.00 35.94 111 SER A CA 1
ATOM 899 C C . SER A 1 111 ? 5.623 3.223 -28.400 1.00 35.94 111 SER A C 1
ATOM 901 O O . SER A 1 111 ? 5.088 2.439 -29.173 1.00 35.94 111 SER A O 1
ATOM 903 N N . PHE A 1 112 ? 5.351 3.255 -27.096 1.00 46.97 112 PHE A N 1
ATOM 904 C CA . PHE A 1 112 ? 4.273 2.511 -26.453 1.00 46.97 112 PHE A CA 1
ATOM 905 C C . PHE A 1 112 ? 2.973 3.304 -26.602 1.00 46.97 112 PHE A C 1
ATOM 907 O O . PHE A 1 112 ? 2.919 4.436 -26.131 1.00 46.97 112 PHE A O 1
ATOM 914 N N . PHE A 1 113 ? 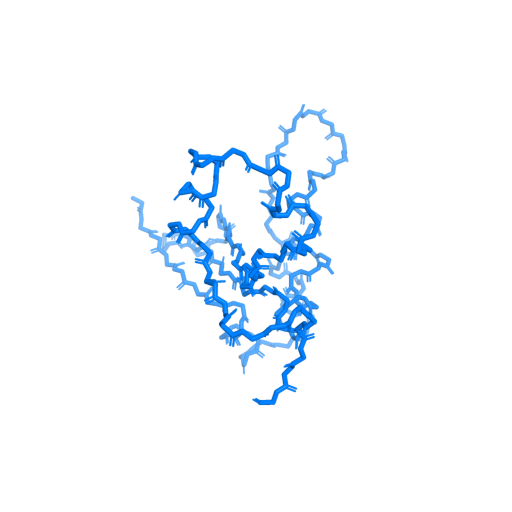1.941 2.700 -27.188 1.00 38.38 113 PHE A N 1
ATOM 915 C CA . PHE A 1 113 ? 0.541 3.061 -26.964 1.00 38.38 113 PHE A CA 1
ATOM 916 C C . PHE A 1 113 ? -0.292 1.776 -26.880 1.00 38.38 113 PHE A C 1
ATOM 918 O O . PHE A 1 113 ? 0.007 0.802 -27.571 1.00 38.38 113 PHE A O 1
ATOM 925 N N . ASN A 1 114 ? -1.278 1.784 -25.979 1.00 28.89 114 ASN A N 1
ATOM 926 C CA . ASN A 1 114 ? -2.362 0.803 -25.916 1.00 28.89 114 ASN A CA 1
ATOM 927 C C . ASN A 1 114 ? -3.146 0.809 -27.232 1.00 28.89 114 ASN A C 1
ATOM 929 O O . ASN A 1 114 ? -3.479 1.891 -27.708 1.00 28.89 114 ASN A O 1
ATOM 933 N N . GLU A 1 115 ? -3.497 -0.378 -27.717 1.00 30.45 115 GLU A N 1
ATOM 934 C CA . GLU A 1 115 ? -4.885 -0.862 -27.808 1.00 30.45 115 GLU A CA 1
ATOM 935 C C . GLU A 1 115 ? -4.889 -2.380 -27.578 1.00 30.45 115 GLU A C 1
ATOM 937 O O . GLU A 1 115 ? -3.961 -3.059 -28.080 1.00 30.45 115 GLU A O 1
#